Protein AF-A0A2A5F4K5-F1 (afdb_monomer)

Structure (mmCIF, N/CA/C/O backbone):
data_AF-A0A2A5F4K5-F1
#
_entry.id   AF-A0A2A5F4K5-F1
#
loop_
_atom_site.group_PDB
_atom_site.id
_atom_site.type_symbol
_atom_site.label_atom_id
_atom_site.label_alt_id
_atom_site.label_comp_id
_atom_site.label_asym_id
_atom_site.label_entity_id
_atom_site.label_seq_id
_atom_site.pdbx_PDB_ins_code
_atom_site.Cartn_x
_atom_site.Cartn_y
_atom_site.Cartn_z
_atom_site.occupancy
_atom_site.B_iso_or_equiv
_atom_site.auth_seq_id
_atom_site.auth_comp_id
_atom_site.auth_asym_id
_atom_site.auth_atom_id
_atom_site.pdbx_PDB_model_num
ATOM 1 N N . MET A 1 1 ? 16.901 10.762 -11.937 1.00 47.16 1 MET A N 1
ATOM 2 C CA . MET A 1 1 ? 15.639 10.526 -12.681 1.00 47.16 1 MET A CA 1
ATOM 3 C C . MET A 1 1 ? 15.009 11.885 -12.931 1.00 47.16 1 MET A C 1
ATOM 5 O O . MET A 1 1 ? 15.078 12.697 -12.026 1.00 47.16 1 MET A O 1
ATOM 9 N N . ASN A 1 2 ? 14.478 12.167 -14.127 1.00 45.25 2 ASN A N 1
ATOM 10 C CA . ASN A 1 2 ? 13.788 13.439 -14.384 1.00 45.25 2 ASN A CA 1
ATOM 11 C C . ASN A 1 2 ? 12.631 13.596 -13.388 1.00 45.25 2 ASN A C 1
ATOM 13 O O . ASN A 1 2 ? 11.698 12.793 -13.420 1.00 45.25 2 ASN A O 1
ATOM 17 N N . ASP A 1 3 ? 12.694 14.622 -12.538 1.00 53.59 3 ASP A N 1
ATOM 18 C CA . ASP A 1 3 ? 11.613 15.032 -11.639 1.00 53.59 3 ASP A CA 1
ATOM 19 C C . ASP A 1 3 ? 10.506 15.738 -12.431 1.00 53.59 3 ASP A C 1
ATOM 21 O O . ASP A 1 3 ? 10.177 16.905 -12.225 1.00 53.59 3 ASP A O 1
ATOM 25 N N . ALA A 1 4 ? 9.901 15.010 -13.374 1.00 59.44 4 ALA A N 1
ATOM 26 C CA . ALA A 1 4 ? 8.542 15.331 -13.765 1.00 59.44 4 ALA A CA 1
ATOM 27 C C . ALA A 1 4 ? 7.705 15.246 -12.485 1.00 59.44 4 ALA A C 1
ATOM 29 O O . ALA A 1 4 ? 7.727 14.224 -11.798 1.00 59.44 4 ALA A O 1
ATOM 30 N N . LYS A 1 5 ? 7.034 16.344 -12.131 1.00 71.56 5 LYS A N 1
ATOM 31 C CA . LYS A 1 5 ? 6.260 16.458 -10.894 1.00 71.56 5 LYS A CA 1
ATOM 32 C C . LYS A 1 5 ? 5.117 15.441 -10.959 1.00 71.56 5 LYS A C 1
ATOM 34 O O . LYS A 1 5 ? 4.099 15.702 -11.596 1.00 71.56 5 LYS A O 1
ATOM 39 N N . ILE A 1 6 ? 5.328 14.251 -10.394 1.00 80.94 6 ILE A N 1
ATOM 40 C CA . ILE A 1 6 ? 4.300 13.213 -10.302 1.00 80.94 6 ILE A CA 1
ATOM 41 C C . ILE A 1 6 ? 3.162 13.811 -9.479 1.00 80.94 6 ILE A C 1
ATOM 43 O O . ILE A 1 6 ? 3.393 14.356 -8.404 1.00 80.94 6 ILE A O 1
ATOM 47 N N . THR A 1 7 ? 1.950 13.764 -10.017 1.00 82.75 7 THR A N 1
ATOM 48 C CA . THR A 1 7 ? 0.760 14.341 -9.358 1.00 82.75 7 THR A CA 1
ATOM 49 C C . THR A 1 7 ? -0.252 13.289 -8.937 1.00 82.75 7 THR A C 1
ATOM 51 O O . THR A 1 7 ? -1.093 13.554 -8.086 1.00 82.75 7 THR A O 1
ATOM 54 N N . GLU A 1 8 ? -0.165 12.095 -9.516 1.00 88.06 8 GLU A N 1
ATOM 55 C CA . GLU A 1 8 ? -1.086 11.009 -9.225 1.00 88.06 8 GLU A CA 1
ATOM 56 C C . GLU A 1 8 ? -0.745 10.389 -7.847 1.00 88.06 8 GLU A C 1
ATOM 58 O O . GLU A 1 8 ? 0.410 9.999 -7.631 1.00 88.06 8 GLU A O 1
ATOM 63 N N . PRO A 1 9 ? -1.705 10.330 -6.898 1.00 88.94 9 PRO A N 1
ATOM 64 C CA . PRO A 1 9 ? -1.445 9.921 -5.515 1.00 88.94 9 PRO A CA 1
ATOM 65 C C . PRO A 1 9 ? -0.842 8.523 -5.358 1.00 88.94 9 PRO A C 1
ATOM 67 O O . PRO A 1 9 ? 0.060 8.336 -4.539 1.00 88.94 9 PRO A O 1
ATOM 70 N N . PHE A 1 10 ? -1.301 7.543 -6.140 1.00 91.75 10 PHE A N 1
ATOM 71 C CA . PHE A 1 10 ? -0.766 6.186 -6.066 1.00 91.75 10 PHE A CA 1
ATOM 72 C C . PHE A 1 10 ? 0.702 6.142 -6.506 1.00 91.75 10 PHE A C 1
ATOM 74 O O . PHE A 1 10 ? 1.535 5.544 -5.826 1.00 91.75 10 PHE A O 1
ATOM 81 N N . LEU A 1 11 ? 1.056 6.816 -7.603 1.00 92.38 11 LEU A N 1
ATOM 82 C CA . LEU A 1 11 ? 2.430 6.906 -8.095 1.00 92.38 11 LEU A CA 1
ATOM 83 C C . LEU A 1 11 ? 3.348 7.663 -7.126 1.00 92.38 11 LEU A C 1
ATOM 85 O O . LEU A 1 11 ? 4.523 7.310 -7.030 1.00 92.38 11 LEU A O 1
ATOM 89 N N . LEU A 1 12 ? 2.834 8.654 -6.390 1.00 89.88 12 LEU A N 1
ATOM 90 C CA . LEU A 1 12 ? 3.580 9.316 -5.314 1.00 89.88 12 LEU A CA 1
ATOM 91 C C . LEU A 1 12 ? 3.929 8.336 -4.187 1.00 89.88 12 LEU A C 1
ATOM 93 O O . LEU A 1 12 ? 5.108 8.194 -3.854 1.00 89.88 12 LEU A O 1
ATOM 97 N N . LYS A 1 13 ? 2.937 7.608 -3.649 1.00 90.88 13 LYS A N 1
ATOM 98 C CA . LYS A 1 13 ? 3.176 6.590 -2.607 1.00 90.88 13 LYS A CA 1
ATOM 99 C C . LYS A 1 13 ? 4.081 5.463 -3.112 1.00 90.88 13 LYS A C 1
ATOM 101 O O . LYS A 1 13 ? 4.979 5.021 -2.399 1.00 90.88 13 LYS A O 1
ATOM 106 N N . LEU A 1 14 ? 3.906 5.035 -4.364 1.00 93.00 14 LEU A N 1
ATOM 107 C CA . LEU A 1 14 ? 4.740 4.012 -4.994 1.00 93.00 14 LEU A CA 1
ATOM 108 C C . LEU A 1 14 ? 6.198 4.447 -5.129 1.00 93.00 14 LEU A C 1
ATOM 110 O O . LEU A 1 14 ? 7.087 3.657 -4.820 1.00 93.00 14 LEU A O 1
ATOM 114 N N . LYS A 1 15 ? 6.456 5.688 -5.561 1.00 91.50 15 LYS A N 1
ATOM 115 C CA . LYS A 1 15 ? 7.819 6.227 -5.636 1.00 91.50 15 LYS A CA 1
ATOM 116 C C . LYS A 1 15 ? 8.471 6.219 -4.252 1.00 91.50 15 LYS A C 1
ATOM 118 O O . LYS A 1 15 ? 9.552 5.659 -4.116 1.00 91.50 15 LYS A O 1
ATOM 123 N N . ALA A 1 16 ? 7.774 6.719 -3.230 1.00 90.06 16 ALA A N 1
ATOM 124 C CA . ALA A 1 16 ? 8.279 6.724 -1.858 1.00 90.06 16 ALA A CA 1
ATOM 125 C C . ALA A 1 16 ? 8.583 5.308 -1.330 1.00 90.06 16 ALA A C 1
ATOM 127 O O . ALA A 1 16 ? 9.638 5.091 -0.742 1.00 90.06 16 ALA A O 1
ATOM 128 N N . ARG A 1 17 ? 7.707 4.323 -1.587 1.00 91.25 17 ARG A N 1
ATOM 129 C CA . ARG A 1 17 ? 7.909 2.928 -1.151 1.00 91.25 17 ARG A CA 1
ATOM 130 C C . ARG A 1 17 ? 9.119 2.259 -1.807 1.00 91.25 17 ARG A C 1
ATOM 132 O O . ARG A 1 17 ? 9.769 1.441 -1.162 1.00 91.25 17 ARG A O 1
ATOM 139 N N . ILE A 1 18 ? 9.377 2.565 -3.080 1.00 91.69 18 ILE A N 1
ATOM 140 C CA . ILE A 1 18 ? 10.546 2.069 -3.821 1.00 91.69 18 ILE A CA 1
ATOM 141 C C . ILE A 1 18 ? 11.820 2.755 -3.315 1.00 91.69 18 ILE A C 1
ATOM 143 O O . ILE A 1 18 ? 12.845 2.108 -3.154 1.00 91.69 18 ILE A O 1
ATOM 147 N N . GLU A 1 19 ? 11.766 4.060 -3.045 1.00 89.44 19 GLU A N 1
ATOM 148 C CA . GLU A 1 19 ? 12.913 4.814 -2.525 1.00 89.44 19 GLU A CA 1
ATOM 149 C C . GLU A 1 19 ? 13.274 4.424 -1.084 1.00 89.44 19 GLU A C 1
ATOM 151 O O . GLU A 1 19 ? 14.445 4.477 -0.715 1.00 89.44 19 GLU A O 1
ATOM 156 N N . SER A 1 20 ? 12.296 4.001 -0.277 1.00 87.56 20 SER A N 1
ATOM 157 C CA . SER A 1 20 ? 12.519 3.587 1.112 1.00 87.56 20 SER A CA 1
ATOM 158 C C . SER A 1 20 ? 13.119 2.184 1.261 1.00 87.56 20 SER A C 1
ATOM 160 O O . SER A 1 20 ? 13.482 1.807 2.372 1.00 87.56 20 SER A O 1
ATOM 162 N N . ASP A 1 21 ? 13.154 1.379 0.196 1.00 88.69 21 ASP A N 1
ATOM 163 C CA . ASP A 1 21 ? 13.475 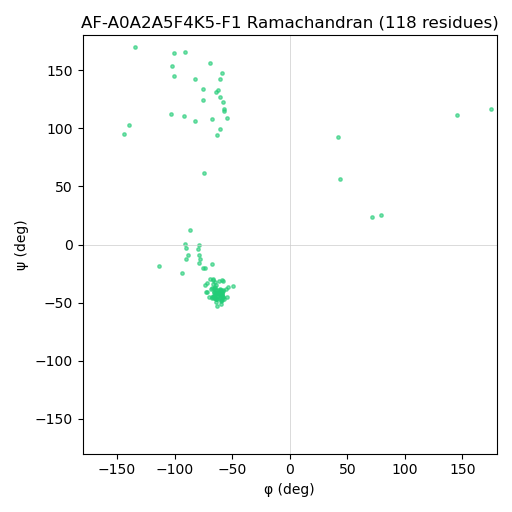-0.049 0.261 1.00 88.69 21 ASP A CA 1
ATOM 164 C C . ASP A 1 21 ? 14.365 -0.474 -0.915 1.00 88.69 21 ASP A C 1
ATOM 166 O O . ASP A 1 21 ? 13.879 -0.626 -2.041 1.00 88.69 21 ASP A O 1
ATOM 170 N N . PRO A 1 22 ? 15.675 -0.657 -0.670 1.00 88.31 22 PRO A N 1
ATOM 171 C CA . PRO A 1 22 ? 16.661 -0.874 -1.724 1.00 88.31 22 PRO A CA 1
ATOM 172 C C . PRO A 1 22 ? 16.495 -2.212 -2.456 1.00 88.31 22 PRO A C 1
ATOM 174 O O . PRO A 1 22 ? 17.027 -2.360 -3.558 1.00 88.31 22 PRO A O 1
ATOM 177 N N . ASP A 1 23 ? 15.745 -3.165 -1.895 1.00 91.19 23 ASP A N 1
ATOM 178 C CA . ASP A 1 23 ? 15.483 -4.456 -2.537 1.00 91.19 23 ASP A CA 1
ATOM 179 C C . ASP A 1 23 ? 14.395 -4.354 -3.620 1.00 91.19 23 ASP A C 1
ATOM 181 O O . ASP A 1 23 ? 14.261 -5.228 -4.486 1.00 91.19 23 ASP A O 1
ATOM 185 N N . ILE A 1 24 ? 13.621 -3.264 -3.626 1.00 92.19 24 ILE A N 1
ATOM 186 C CA . ILE A 1 24 ? 12.575 -3.034 -4.616 1.00 92.19 24 ILE A CA 1
ATOM 187 C C . ILE A 1 24 ? 13.151 -2.246 -5.790 1.00 92.19 24 ILE A C 1
ATOM 189 O O . ILE A 1 24 ? 13.402 -1.047 -5.725 1.00 92.19 24 ILE A O 1
ATOM 193 N N . THR A 1 25 ? 13.267 -2.904 -6.942 1.00 94.69 25 THR A N 1
ATOM 194 C CA . THR A 1 25 ? 13.609 -2.225 -8.199 1.00 94.69 25 THR A CA 1
ATOM 195 C C . THR A 1 25 ? 12.368 -1.992 -9.052 1.00 94.69 25 THR A C 1
ATOM 197 O O . THR A 1 25 ? 11.475 -2.835 -9.126 1.00 94.69 25 THR A O 1
ATOM 200 N N . VAL A 1 26 ? 12.330 -0.872 -9.780 1.00 94.00 26 VAL A N 1
ATOM 201 C CA . VAL A 1 26 ? 11.229 -0.531 -10.703 1.00 94.00 26 VAL A CA 1
ATOM 202 C C . VAL A 1 26 ? 10.976 -1.649 -11.724 1.00 94.00 26 VAL A C 1
ATOM 204 O O . VAL A 1 26 ? 9.832 -2.026 -11.972 1.00 94.00 26 VAL A O 1
ATOM 207 N N . SER A 1 27 ? 12.048 -2.190 -12.306 1.00 93.94 27 SER A N 1
ATOM 208 C CA . SER A 1 27 ? 11.973 -3.272 -13.290 1.00 93.94 27 SER A CA 1
ATOM 209 C C . SER A 1 27 ? 11.537 -4.597 -12.672 1.00 93.94 27 SER A C 1
ATOM 211 O O . SER A 1 27 ? 10.671 -5.270 -13.230 1.00 93.94 27 SER A O 1
ATOM 213 N N . GLY A 1 28 ? 12.105 -4.966 -11.519 1.00 95.12 28 GLY A N 1
ATOM 214 C CA . GLY A 1 28 ? 11.756 -6.206 -10.827 1.00 95.12 28 GLY A CA 1
ATOM 215 C C . GLY A 1 28 ? 10.306 -6.206 -10.353 1.00 95.12 28 GLY A C 1
ATOM 216 O O . GLY A 1 28 ? 9.586 -7.181 -10.564 1.00 95.12 28 GLY A O 1
ATOM 217 N N . LEU A 1 29 ? 9.841 -5.078 -9.811 1.00 95.81 29 LEU A N 1
ATOM 218 C CA . LEU A 1 29 ? 8.456 -4.909 -9.388 1.00 95.81 29 LEU A CA 1
ATOM 219 C C . LEU A 1 29 ? 7.482 -4.999 -10.568 1.00 95.81 29 LEU A C 1
ATOM 221 O O . LEU A 1 29 ? 6.458 -5.670 -10.463 1.00 95.81 29 LEU A O 1
ATOM 225 N N . ALA A 1 30 ? 7.810 -4.381 -11.708 1.00 96.06 30 ALA A N 1
ATOM 226 C CA . ALA A 1 30 ? 6.975 -4.461 -12.904 1.00 96.06 30 ALA A CA 1
ATOM 227 C C . ALA A 1 30 ? 6.816 -5.910 -13.390 1.00 96.06 30 ALA A C 1
ATOM 229 O O . ALA A 1 30 ? 5.699 -6.340 -13.666 1.00 96.06 30 ALA A O 1
ATOM 230 N N . ILE A 1 31 ? 7.913 -6.675 -13.430 1.00 96.56 31 ILE A N 1
ATOM 231 C CA . ILE A 1 31 ? 7.889 -8.094 -13.815 1.00 96.56 31 ILE A CA 1
ATOM 232 C C . ILE A 1 31 ? 7.050 -8.907 -12.824 1.00 96.56 31 ILE A C 1
ATOM 234 O O . ILE A 1 31 ? 6.180 -9.668 -13.245 1.00 96.56 31 ILE A O 1
ATOM 238 N N . LYS A 1 32 ? 7.258 -8.717 -11.515 1.00 95.31 32 LYS A N 1
ATOM 239 C CA . LYS A 1 32 ? 6.504 -9.422 -10.467 1.00 95.31 32 LYS A CA 1
ATOM 2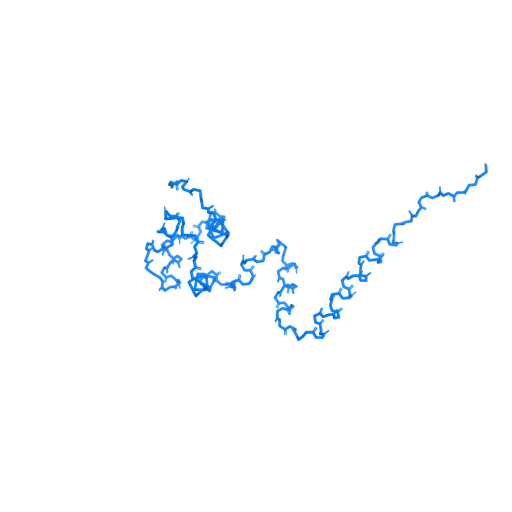40 C C . LYS A 1 32 ? 5.001 -9.116 -10.524 1.00 95.31 32 LYS A C 1
ATOM 242 O O . LYS A 1 32 ? 4.191 -9.988 -10.232 1.00 95.31 32 LYS A O 1
ATOM 247 N N . ALA A 1 33 ? 4.629 -7.911 -10.953 1.00 95.19 33 ALA A N 1
ATOM 248 C CA . ALA A 1 33 ? 3.245 -7.494 -11.175 1.00 95.19 33 ALA A CA 1
ATOM 249 C C . ALA A 1 33 ? 2.637 -7.998 -12.503 1.00 95.19 33 ALA A C 1
ATOM 251 O O . ALA A 1 33 ? 1.485 -7.685 -12.804 1.00 95.19 33 ALA A O 1
ATOM 252 N N . GLY A 1 34 ? 3.388 -8.743 -13.324 1.00 94.25 34 GLY A N 1
ATOM 253 C CA . GLY A 1 34 ? 2.933 -9.199 -14.642 1.00 94.25 34 GLY A CA 1
ATOM 254 C C . GLY A 1 34 ? 2.837 -8.075 -15.681 1.00 94.25 34 GLY A C 1
ATOM 255 O O . GLY A 1 34 ? 2.074 -8.175 -16.641 1.00 94.25 34 GLY A O 1
ATOM 256 N N . LEU A 1 35 ? 3.583 -6.987 -15.486 1.00 94.12 35 LEU A N 1
ATOM 257 C CA . LEU A 1 35 ? 3.656 -5.845 -16.392 1.00 94.12 35 LEU A CA 1
ATOM 258 C C . LEU A 1 35 ? 4.931 -5.914 -17.246 1.00 94.12 35 LEU A C 1
ATOM 260 O O . LEU A 1 35 ? 5.889 -6.623 -16.938 1.00 94.12 35 LEU A O 1
ATOM 264 N N . GLY A 1 36 ? 4.982 -5.120 -18.318 1.00 93.44 36 GLY A N 1
ATOM 265 C CA . GLY A 1 36 ? 6.223 -4.945 -19.077 1.00 93.44 36 GLY A CA 1
ATOM 266 C C . GLY A 1 36 ? 7.332 -4.344 -18.202 1.00 93.44 36 GLY A C 1
ATOM 267 O O . GLY A 1 36 ? 7.069 -3.440 -17.415 1.00 93.44 36 GLY A O 1
ATOM 268 N N . ASN A 1 37 ? 8.582 -4.787 -18.374 1.00 93.62 37 ASN A N 1
ATOM 269 C CA . ASN A 1 37 ? 9.743 -4.393 -17.551 1.00 93.62 37 ASN A CA 1
ATOM 270 C C . ASN A 1 37 ? 9.891 -2.861 -17.375 1.00 93.62 37 ASN A C 1
ATOM 272 O O . ASN A 1 37 ? 10.237 -2.369 -16.306 1.00 93.62 37 ASN A O 1
ATOM 276 N N . SER A 1 38 ? 9.565 -2.076 -18.406 1.00 92.62 38 SER A N 1
ATOM 277 C CA . SER A 1 38 ? 9.631 -0.611 -18.357 1.00 92.62 38 SER A CA 1
ATOM 278 C C . SER A 1 38 ? 8.338 0.082 -17.917 1.00 92.62 38 SER A C 1
ATOM 280 O O . SER A 1 38 ? 8.308 1.310 -17.905 1.00 92.62 38 SER A O 1
ATOM 282 N N . ALA A 1 39 ? 7.263 -0.647 -17.609 1.00 93.62 39 ALA A N 1
ATOM 283 C CA . ALA A 1 39 ? 5.928 -0.083 -17.409 1.00 93.62 39 ALA A CA 1
ATOM 284 C C . ALA A 1 39 ? 5.898 0.943 -16.271 1.00 93.62 39 ALA A C 1
ATOM 286 O O . ALA A 1 39 ? 5.485 2.078 -16.493 1.00 93.62 39 ALA A O 1
ATOM 287 N N . ILE A 1 40 ? 6.415 0.589 -15.091 1.00 93.00 40 ILE A N 1
ATOM 288 C CA . ILE A 1 40 ? 6.430 1.489 -13.926 1.00 93.00 40 ILE A CA 1
ATOM 289 C C . ILE A 1 40 ? 7.331 2.709 -14.192 1.00 93.00 40 ILE A C 1
ATOM 291 O O . ILE A 1 40 ? 6.942 3.845 -13.928 1.00 93.00 40 ILE A O 1
ATOM 295 N N . ARG A 1 41 ? 8.493 2.512 -14.834 1.00 92.38 41 ARG A N 1
ATOM 296 C CA . ARG A 1 41 ? 9.369 3.623 -15.255 1.00 92.38 41 ARG A CA 1
ATOM 297 C C . ARG A 1 41 ? 8.641 4.589 -16.194 1.00 92.38 41 ARG A C 1
ATOM 299 O O . ARG A 1 41 ? 8.769 5.804 -16.054 1.00 92.38 41 ARG A O 1
ATOM 306 N N . LEU A 1 42 ? 7.877 4.051 -17.147 1.00 90.94 42 LEU A N 1
ATOM 307 C CA . LEU A 1 42 ? 7.081 4.843 -18.078 1.00 90.94 42 LEU A CA 1
ATOM 308 C C . LEU A 1 42 ? 5.965 5.603 -17.357 1.00 90.94 42 LEU A C 1
ATOM 310 O O . LEU A 1 42 ? 5.774 6.775 -17.669 1.00 90.94 42 LEU A O 1
ATOM 314 N N . MET A 1 43 ? 5.292 4.986 -16.381 1.00 91.25 43 MET A N 1
ATOM 315 C CA . MET A 1 43 ? 4.259 5.641 -15.566 1.00 91.25 43 MET A CA 1
ATOM 316 C C . MET A 1 43 ? 4.802 6.883 -14.853 1.00 91.25 43 MET A C 1
ATOM 318 O O . MET A 1 43 ? 4.195 7.948 -14.959 1.00 91.25 43 MET A O 1
ATOM 322 N N . PHE A 1 44 ? 5.979 6.778 -14.225 1.00 91.00 44 PHE A N 1
ATOM 323 C CA . PHE A 1 44 ? 6.646 7.925 -13.602 1.00 91.00 44 PHE A CA 1
ATOM 324 C C . PHE A 1 44 ? 7.046 8.989 -14.628 1.00 91.00 44 PHE A C 1
ATOM 326 O O . PHE A 1 44 ? 6.711 10.158 -14.470 1.00 91.00 44 PHE A O 1
ATOM 333 N N . SER A 1 45 ? 7.713 8.590 -15.717 1.00 87.25 45 SER A N 1
ATOM 334 C CA . SER A 1 45 ? 8.220 9.545 -16.717 1.00 87.25 45 SER A CA 1
ATOM 335 C C . SER A 1 45 ? 7.124 10.289 -17.486 1.00 87.25 45 SER A C 1
ATOM 337 O O . SER A 1 45 ? 7.334 11.425 -17.901 1.00 87.25 45 SER A O 1
ATOM 339 N N . ARG A 1 46 ? 5.959 9.659 -17.689 1.00 86.56 46 ARG A N 1
ATOM 340 C CA . ARG A 1 46 ? 4.826 10.239 -18.424 1.00 86.56 46 ARG A CA 1
ATOM 341 C C . ARG A 1 46 ? 3.862 11.003 -17.522 1.00 86.56 46 ARG A C 1
ATOM 343 O O . ARG A 1 46 ? 2.901 11.550 -18.051 1.00 86.56 46 ARG A O 1
ATOM 350 N N . ASN A 1 47 ? 4.095 11.014 -16.204 1.00 79.75 47 ASN A N 1
ATOM 351 C CA . ASN A 1 47 ? 3.180 11.571 -15.207 1.00 79.75 47 ASN A CA 1
ATOM 352 C C . ASN A 1 47 ? 1.729 11.154 -15.497 1.00 79.75 47 ASN A C 1
ATOM 354 O O . ASN A 1 47 ? 0.861 11.990 -15.751 1.00 79.75 47 ASN A O 1
ATOM 358 N N . VAL A 1 48 ? 1.501 9.838 -15.576 1.00 80.62 48 VAL A N 1
ATOM 359 C CA . VAL A 1 48 ? 0.180 9.296 -15.911 1.00 80.62 48 VAL A CA 1
ATOM 360 C C . VAL A 1 48 ? -0.836 9.830 -14.905 1.00 80.62 48 VAL A C 1
ATOM 362 O O . VAL A 1 48 ? -0.763 9.508 -13.727 1.00 80.62 48 VAL A O 1
ATOM 365 N N . GLN A 1 49 ? -1.783 10.638 -15.383 1.00 73.8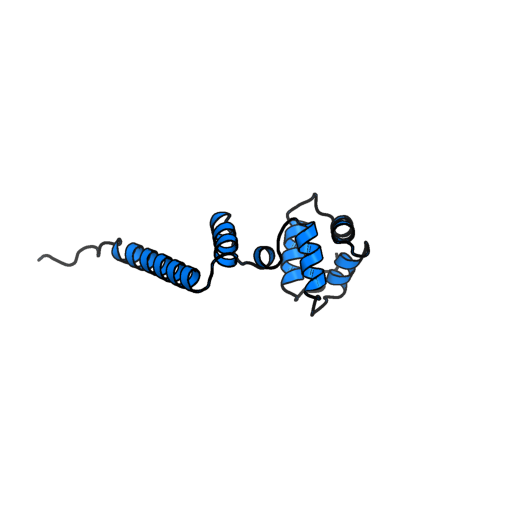8 49 GLN A N 1
ATOM 366 C CA . GLN A 1 49 ? -2.762 11.316 -14.527 1.00 73.88 49 GLN A CA 1
ATOM 367 C C . GLN A 1 49 ? -3.860 10.381 -14.007 1.00 73.88 49 GLN A C 1
ATOM 369 O O . GLN A 1 49 ? -4.533 10.699 -13.034 1.00 73.88 49 GLN A O 1
ATOM 374 N N . SER A 1 50 ? -4.068 9.237 -14.665 1.00 74.81 50 SER A N 1
ATOM 375 C CA . SER A 1 50 ? -5.082 8.259 -14.276 1.00 74.81 50 SER A CA 1
ATOM 376 C C . SER A 1 50 ? -4.570 6.846 -14.530 1.00 74.81 50 SER A C 1
ATOM 378 O O . SER A 1 50 ? -4.623 6.322 -15.648 1.00 74.81 50 SER A O 1
ATOM 380 N N . LEU A 1 51 ? -4.005 6.241 -13.485 1.00 86.88 51 LEU A N 1
ATOM 381 C CA . LEU A 1 51 ? -3.597 4.845 -13.513 1.00 86.88 51 LEU A CA 1
ATOM 382 C C . LEU A 1 51 ? -4.839 3.955 -13.401 1.00 86.88 51 LEU A C 1
ATOM 384 O O . LEU A 1 51 ? -5.706 4.168 -12.555 1.00 86.88 51 LEU A O 1
ATOM 388 N N . ARG A 1 52 ? -4.932 2.921 -14.243 1.00 91.31 52 ARG A N 1
ATOM 389 C CA . ARG A 1 52 ? -6.031 1.955 -14.137 1.00 91.31 52 ARG A CA 1
ATOM 390 C C . ARG A 1 52 ? -5.967 1.248 -12.784 1.00 91.31 52 ARG A C 1
ATOM 392 O O . ARG A 1 52 ? -4.923 0.706 -12.424 1.00 91.31 52 ARG A O 1
ATOM 399 N N . ILE A 1 53 ? -7.108 1.156 -12.101 1.00 89.94 53 ILE A N 1
ATOM 400 C CA . ILE A 1 53 ? -7.232 0.479 -10.798 1.00 89.94 53 ILE A CA 1
ATOM 401 C C . ILE A 1 53 ? -6.728 -0.970 -10.871 1.00 89.94 53 ILE A C 1
ATOM 403 O O . ILE A 1 53 ? -6.064 -1.444 -9.954 1.00 89.94 53 ILE A O 1
ATOM 407 N N . SER A 1 54 ? -6.984 -1.673 -11.980 1.00 92.88 54 SER A N 1
ATOM 408 C CA . SER A 1 54 ? -6.483 -3.036 -12.196 1.00 92.88 54 SER A CA 1
ATOM 409 C C . SER A 1 54 ? -4.955 -3.111 -12.139 1.00 92.88 54 SER A C 1
ATOM 411 O O . SER A 1 54 ? -4.406 -4.024 -11.536 1.00 92.88 54 SER A O 1
ATOM 413 N N . THR A 1 55 ? -4.272 -2.128 -12.726 1.00 93.62 55 THR A N 1
ATOM 414 C CA . THR A 1 55 ? -2.810 -2.047 -12.740 1.00 93.62 55 THR A CA 1
ATOM 415 C C . THR A 1 55 ? -2.263 -1.672 -11.368 1.00 93.62 55 THR A C 1
ATOM 417 O O . THR A 1 55 ? -1.290 -2.274 -10.924 1.00 93.62 55 THR A O 1
ATOM 420 N N . ALA A 1 56 ? -2.914 -0.744 -10.663 1.00 93.25 56 ALA A N 1
ATOM 421 C CA . ALA A 1 56 ? -2.560 -0.409 -9.286 1.00 93.25 56 ALA A CA 1
ATOM 422 C C . ALA A 1 56 ? -2.643 -1.648 -8.371 1.00 93.25 56 ALA A C 1
ATOM 424 O O . ALA A 1 56 ? -1.692 -1.959 -7.659 1.00 93.25 56 ALA A O 1
ATOM 425 N N . ARG A 1 57 ? -3.722 -2.437 -8.483 1.00 94.25 57 ARG A N 1
ATOM 426 C CA . ARG A 1 57 ? -3.888 -3.702 -7.744 1.00 94.25 57 ARG A CA 1
ATOM 427 C C . ARG A 1 57 ? -2.818 -4.740 -8.073 1.00 94.25 57 ARG A C 1
ATOM 429 O O . ARG A 1 57 ? -2.327 -5.395 -7.162 1.00 94.25 57 ARG A O 1
ATOM 436 N N . GLN A 1 58 ? -2.438 -4.885 -9.344 1.00 96.44 58 GLN A N 1
ATOM 437 C CA . GLN A 1 58 ? -1.353 -5.790 -9.747 1.00 96.44 58 GLN A CA 1
ATOM 438 C C . GLN A 1 58 ? -0.022 -5.413 -9.083 1.00 96.44 58 GLN A C 1
ATOM 440 O O . GLN A 1 58 ? 0.703 -6.285 -8.608 1.00 96.44 58 GLN A O 1
ATOM 445 N N . ILE A 1 59 ? 0.278 -4.114 -9.013 1.00 95.69 59 ILE A N 1
ATOM 446 C CA . ILE A 1 59 ? 1.487 -3.604 -8.360 1.00 95.69 59 ILE A CA 1
ATOM 447 C C . ILE A 1 59 ? 1.428 -3.844 -6.844 1.00 95.69 59 ILE A C 1
ATOM 449 O O . ILE A 1 59 ? 2.391 -4.364 -6.285 1.00 95.69 59 ILE A O 1
ATOM 453 N N . CYS A 1 60 ? 0.306 -3.544 -6.180 1.00 94.44 60 CYS A N 1
ATOM 454 C CA . CYS A 1 60 ? 0.125 -3.821 -4.749 1.00 94.44 60 CYS A CA 1
ATOM 455 C C . CYS A 1 60 ? 0.280 -5.311 -4.422 1.00 94.44 60 CYS A C 1
ATOM 457 O O . CYS A 1 60 ? 1.016 -5.665 -3.504 1.00 94.44 60 CYS A O 1
ATOM 459 N N . ALA A 1 61 ? -0.323 -6.194 -5.223 1.00 94.31 61 ALA A N 1
ATOM 460 C CA . ALA A 1 61 ? -0.194 -7.636 -5.037 1.00 94.31 61 ALA A CA 1
ATOM 461 C C . ALA A 1 61 ? 1.270 -8.098 -5.151 1.00 94.31 61 ALA A C 1
ATOM 463 O O . ALA A 1 61 ? 1.727 -8.923 -4.362 1.00 94.31 61 ALA A O 1
ATOM 464 N N . ALA A 1 62 ? 2.043 -7.521 -6.078 1.00 95.31 62 ALA A N 1
ATOM 465 C CA . ALA A 1 62 ? 3.476 -7.788 -6.190 1.00 95.31 62 ALA A CA 1
ATOM 466 C C . ALA A 1 62 ? 4.282 -7.278 -4.979 1.00 95.31 62 ALA A C 1
ATOM 468 O O . ALA A 1 62 ? 5.298 -7.881 -4.623 1.00 95.31 62 ALA A O 1
ATOM 469 N N . LEU A 1 63 ? 3.822 -6.213 -4.322 1.00 92.69 63 LEU A N 1
ATOM 470 C CA . LEU A 1 63 ? 4.367 -5.712 -3.056 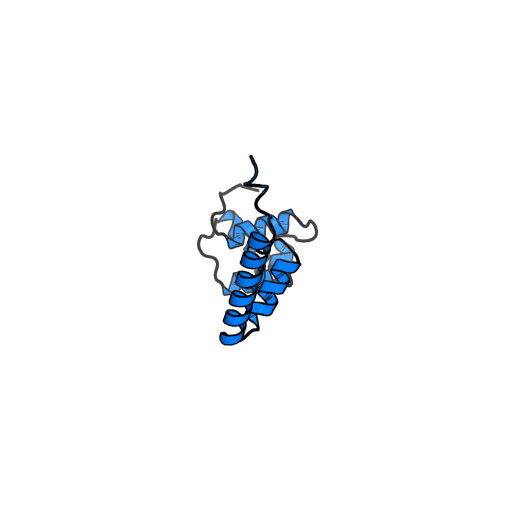1.00 92.69 63 LEU A CA 1
ATOM 471 C C . LEU A 1 63 ? 3.905 -6.522 -1.832 1.00 92.69 63 LEU A C 1
ATOM 473 O O . LEU A 1 63 ? 4.448 -6.326 -0.750 1.00 92.69 63 LEU A O 1
ATOM 477 N N . GLY A 1 64 ? 2.950 -7.443 -1.993 1.00 91.06 64 GLY A N 1
ATOM 478 C CA . GLY A 1 64 ? 2.392 -8.234 -0.894 1.00 91.06 64 GLY A CA 1
ATOM 479 C C . GLY A 1 64 ? 1.350 -7.487 -0.056 1.00 91.06 64 GLY A C 1
ATOM 480 O O . GLY A 1 64 ? 1.173 -7.816 1.110 1.00 91.06 64 GLY A O 1
ATOM 481 N N . THR A 1 65 ? 0.673 -6.489 -0.630 1.00 90.62 65 THR A N 1
ATOM 482 C CA . THR A 1 65 ? -0.371 -5.689 0.034 1.00 90.62 65 THR A CA 1
ATOM 483 C C . THR A 1 65 ? -1.598 -5.524 -0.868 1.00 90.62 65 THR A C 1
ATOM 485 O O . THR A 1 65 ? -1.572 -5.867 -2.054 1.00 90.62 65 THR A O 1
ATOM 488 N N . THR A 1 66 ? -2.693 -5.004 -0.323 1.00 91.06 66 THR A N 1
ATOM 489 C CA . THR A 1 66 ? -3.883 -4.604 -1.086 1.00 91.06 66 THR A CA 1
ATOM 490 C C . THR A 1 66 ? -3.813 -3.136 -1.515 1.00 91.06 66 THR A C 1
ATOM 492 O O . THR A 1 66 ? -2.981 -2.368 -1.035 1.00 91.06 66 THR A O 1
ATOM 495 N N . LEU A 1 67 ? -4.675 -2.721 -2.451 1.00 88.69 67 LEU A N 1
ATOM 496 C CA . LEU A 1 67 ? -4.724 -1.315 -2.869 1.00 88.69 67 LEU A CA 1
ATOM 497 C C . LEU A 1 67 ? -5.238 -0.426 -1.731 1.00 88.69 67 LEU A C 1
ATOM 499 O O . LEU A 1 67 ? -4.768 0.690 -1.551 1.00 88.69 67 LEU A O 1
ATOM 503 N N . GLU A 1 68 ? -6.199 -0.938 -0.975 1.00 87.62 68 GLU A N 1
ATOM 504 C CA . GLU A 1 68 ? -6.852 -0.279 0.144 1.00 87.62 68 GLU A CA 1
ATOM 505 C C . GLU A 1 68 ? -5.858 -0.013 1.282 1.00 87.62 68 GLU A C 1
ATOM 507 O O . GLU A 1 68 ? -5.776 1.112 1.770 1.00 87.62 68 GLU A O 1
ATOM 512 N N . GLU A 1 69 ? -5.046 -1.008 1.649 1.00 83.50 69 GLU A N 1
ATOM 513 C CA . GLU A 1 69 ? -3.965 -0.845 2.631 1.00 83.50 69 GLU A CA 1
ATOM 514 C C . GLU A 1 69 ? -2.877 0.099 2.117 1.00 83.50 69 GLU A C 1
ATOM 516 O O . GLU A 1 69 ? -2.456 1.002 2.834 1.00 83.50 69 GLU A O 1
ATOM 521 N N . PHE A 1 70 ? -2.457 -0.063 0.859 1.00 88.19 70 PHE A N 1
ATOM 522 C CA . PHE A 1 70 ? -1.395 0.752 0.274 1.00 88.19 70 PHE A CA 1
ATOM 523 C C . PHE A 1 70 ? -1.768 2.237 0.166 1.00 88.19 70 PHE A C 1
ATOM 525 O O . PHE A 1 70 ? -0.918 3.115 0.317 1.00 88.19 70 PHE A O 1
ATOM 532 N N . MET A 1 71 ? -3.043 2.526 -0.099 1.00 88.00 71 MET A N 1
ATOM 533 C CA . MET A 1 71 ? -3.563 3.890 -0.190 1.00 88.00 71 MET A CA 1
ATOM 534 C C . MET A 1 71 ? -4.035 4.451 1.150 1.00 88.00 71 MET A C 1
ATOM 536 O O . MET A 1 71 ? -4.302 5.648 1.224 1.00 88.00 71 MET A O 1
ATOM 540 N N . SER A 1 72 ? -4.106 3.632 2.200 1.00 80.25 72 SER A N 1
ATOM 541 C CA . SER A 1 72 ? -4.453 4.089 3.542 1.00 80.25 72 SER A CA 1
ATOM 542 C C . SER A 1 72 ? -3.463 5.153 4.039 1.00 80.25 72 SER A C 1
ATOM 544 O O . SER A 1 72 ? -2.276 5.131 3.703 1.00 80.25 72 SER A O 1
ATOM 546 N N . GLU A 1 73 ? -3.948 6.094 4.848 1.00 68.81 73 GLU A N 1
ATOM 547 C CA . GLU A 1 73 ? -3.114 7.019 5.637 1.00 68.81 73 GLU A CA 1
ATOM 548 C C . GLU A 1 73 ? -2.728 6.407 6.998 1.00 68.81 73 GLU A C 1
ATOM 550 O O . GLU A 1 73 ? -2.251 7.102 7.884 1.00 68.81 73 GLU A O 1
ATOM 555 N N . ALA A 1 74 ? -2.944 5.100 7.183 1.00 61.41 74 ALA A N 1
ATOM 556 C CA . ALA A 1 74 ? -2.503 4.370 8.364 1.00 61.41 74 ALA A CA 1
ATOM 557 C C . ALA A 1 74 ? -0.968 4.283 8.402 1.00 61.41 74 ALA A C 1
ATOM 559 O O . ALA A 1 74 ? -0.345 3.557 7.618 1.00 61.41 74 ALA A O 1
ATOM 560 N N . HIS A 1 75 ? -0.361 5.028 9.318 1.00 64.25 75 HIS A N 1
ATOM 561 C CA . HIS A 1 75 ? 1.084 5.141 9.477 1.00 64.25 75 HIS A CA 1
ATOM 562 C C . HIS A 1 75 ? 1.639 4.146 10.499 1.00 64.25 75 HIS A C 1
ATOM 564 O O . HIS A 1 75 ? 2.813 3.785 10.406 1.00 64.25 75 HIS A O 1
ATOM 570 N N . THR A 1 76 ? 0.820 3.684 11.448 1.00 74.94 76 THR A N 1
ATOM 571 C CA . THR A 1 76 ? 1.244 2.711 12.467 1.00 74.94 76 THR A CA 1
ATOM 572 C C . THR A 1 76 ? 0.756 1.289 12.159 1.00 74.94 76 THR A C 1
ATOM 574 O O . THR A 1 76 ? -0.274 1.120 11.498 1.00 74.94 76 THR A O 1
ATOM 577 N N . PRO A 1 77 ? 1.458 0.242 12.641 1.00 73.38 77 PRO A N 1
ATOM 578 C CA . PRO A 1 77 ? 0.982 -1.140 12.541 1.00 73.38 77 PRO A CA 1
ATOM 579 C C . PRO A 1 77 ? -0.432 -1.322 13.109 1.00 73.38 77 PRO A C 1
ATOM 581 O O . PRO A 1 77 ? -1.237 -2.068 12.555 1.00 73.38 77 PRO A O 1
ATOM 584 N N . GLU A 1 78 ? -0.757 -0.603 14.185 1.00 78.38 78 GLU A N 1
ATOM 585 C CA . GLU A 1 78 ? -2.074 -0.623 14.814 1.00 78.38 78 GLU A CA 1
ATOM 586 C C . GLU A 1 78 ? -3.145 -0.017 13.898 1.00 78.38 78 GLU A C 1
ATOM 588 O O . GLU A 1 78 ? -4.212 -0.604 13.730 1.00 78.38 78 GLU A O 1
ATOM 593 N N . GLU A 1 79 ? -2.866 1.121 13.259 1.00 78.06 79 GLU A N 1
ATOM 594 C CA . GLU A 1 79 ? -3.788 1.746 12.304 1.00 78.06 79 GLU A CA 1
ATOM 595 C C . GLU A 1 79 ? -4.009 0.858 11.071 1.00 78.06 79 GLU A C 1
ATOM 597 O O . GLU A 1 79 ? -5.137 0.736 10.585 1.00 78.06 79 GLU A O 1
ATOM 602 N N . GLN A 1 80 ? -2.953 0.199 10.585 1.00 74.81 80 GLN A N 1
ATOM 603 C CA . GLN A 1 80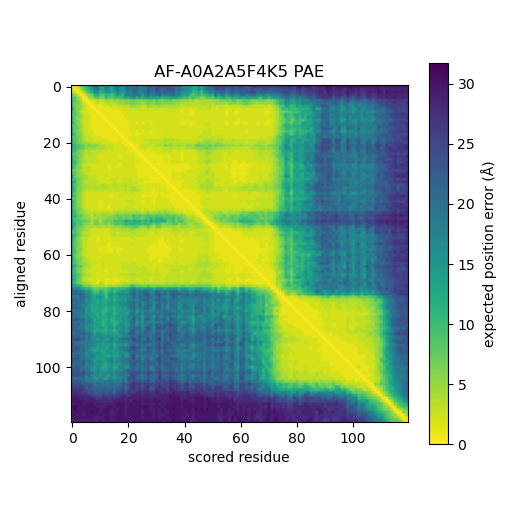 ? -3.031 -0.714 9.442 1.00 74.81 80 GLN A CA 1
ATOM 604 C C . GLN A 1 80 ? -3.904 -1.930 9.763 1.00 74.81 80 GLN A C 1
ATOM 606 O O . GLN A 1 80 ? -4.800 -2.270 8.984 1.00 74.81 80 GLN A O 1
ATOM 611 N N . GLU A 1 81 ? -3.706 -2.544 10.931 1.00 81.94 81 GLU A N 1
ATOM 612 C CA . GLU A 1 81 ? -4.509 -3.688 11.358 1.00 81.94 81 GLU A CA 1
ATOM 613 C C . GLU A 1 81 ? -5.973 -3.295 11.601 1.00 81.94 81 GLU A C 1
ATOM 615 O O . GLU A 1 81 ? -6.879 -4.032 11.207 1.00 81.94 81 GLU A O 1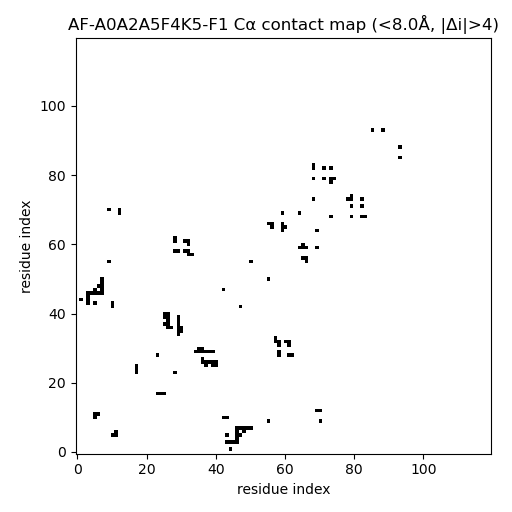
ATOM 620 N N . ILE A 1 82 ? -6.241 -2.106 12.155 1.00 85.38 82 ILE A N 1
ATOM 621 C CA . ILE A 1 82 ? -7.611 -1.591 12.309 1.00 85.38 82 ILE A CA 1
ATOM 622 C C . ILE A 1 82 ? -8.302 -1.473 10.945 1.00 85.38 82 ILE A C 1
ATOM 624 O O . ILE A 1 82 ? -9.429 -1.947 10.793 1.00 85.38 82 ILE A O 1
ATOM 628 N N . VAL A 1 83 ? -7.644 -0.891 9.936 1.00 83.19 83 VAL A N 1
ATOM 629 C CA . VAL A 1 83 ? -8.205 -0.774 8.578 1.00 83.19 83 VAL A CA 1
ATOM 630 C C . VAL A 1 83 ? -8.484 -2.155 7.979 1.00 83.19 83 VAL A C 1
ATOM 632 O O . VAL A 1 83 ? -9.585 -2.396 7.466 1.00 83.19 83 VAL A O 1
ATOM 635 N N . ARG A 1 84 ? -7.530 -3.088 8.097 1.00 83.56 84 ARG A N 1
ATOM 636 C CA . ARG A 1 84 ? -7.675 -4.469 7.618 1.00 83.56 84 ARG A CA 1
ATOM 637 C C . ARG A 1 84 ? -8.867 -5.172 8.264 1.00 83.56 84 ARG A C 1
ATOM 639 O O . ARG A 1 84 ? -9.658 -5.804 7.55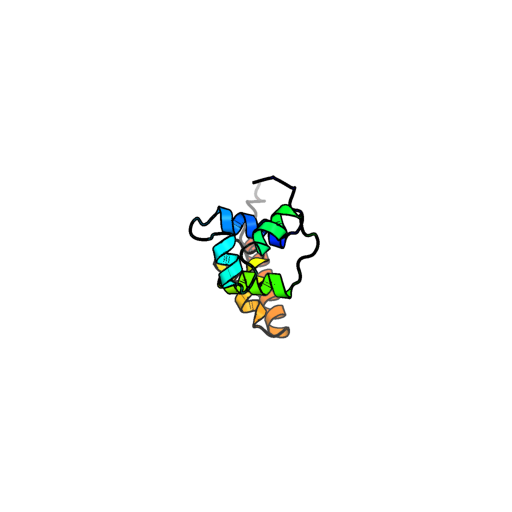8 1.00 83.56 84 ARG A O 1
ATOM 646 N N . LEU A 1 85 ? -9.038 -5.044 9.579 1.00 87.69 85 LEU A N 1
ATOM 647 C CA . LEU A 1 85 ? -10.157 -5.635 10.316 1.00 87.69 85 LEU A CA 1
ATOM 648 C C . LEU A 1 85 ? -11.492 -4.984 9.935 1.00 87.69 85 LEU A C 1
ATOM 650 O O . LEU A 1 85 ? -12.451 -5.691 9.633 1.00 87.69 85 LEU A O 1
ATOM 654 N N . VAL A 1 86 ? -11.556 -3.651 9.855 1.00 90.62 86 VAL A N 1
ATOM 655 C CA . VAL A 1 86 ? -12.770 -2.913 9.457 1.00 90.62 86 VAL A CA 1
ATOM 656 C C . VAL A 1 86 ? -13.261 -3.334 8.076 1.00 90.62 86 VAL A C 1
ATOM 658 O O . VAL A 1 86 ? -14.471 -3.489 7.877 1.00 90.62 86 VAL A O 1
ATOM 661 N N . SER A 1 87 ? -12.345 -3.566 7.132 1.00 84.44 87 SER A N 1
ATOM 662 C CA . SER A 1 87 ? -12.696 -4.007 5.777 1.00 84.44 87 SER A CA 1
ATOM 663 C C . SER A 1 87 ? -13.481 -5.328 5.763 1.00 84.44 87 SER A C 1
ATOM 665 O O . SER A 1 87 ? -14.367 -5.497 4.927 1.00 84.44 87 SER A O 1
ATOM 667 N N . GLN A 1 88 ? -13.246 -6.207 6.742 1.00 90.69 88 GLN A N 1
ATOM 668 C CA . GLN A 1 88 ? -13.878 -7.525 6.864 1.00 90.69 88 GLN A CA 1
ATOM 669 C C . GLN A 1 88 ? -15.185 -7.505 7.671 1.00 90.69 88 GLN A C 1
ATOM 671 O O . GLN A 1 88 ? -15.935 -8.481 7.659 1.00 90.69 88 GLN A O 1
ATOM 676 N N . LEU A 1 89 ? -15.481 -6.408 8.375 1.00 91.75 89 LEU A N 1
ATOM 677 C CA . LEU A 1 89 ? -16.680 -6.299 9.202 1.00 91.75 89 LEU A CA 1
ATOM 678 C C . LEU A 1 89 ? -17.929 -5.921 8.380 1.00 91.75 89 LEU A C 1
ATOM 680 O O . LEU A 1 89 ? -17.847 -5.062 7.500 1.00 91.75 89 LEU A O 1
ATOM 684 N N . PRO A 1 90 ? -19.113 -6.474 8.706 1.00 92.44 90 PRO A N 1
ATOM 685 C CA . PRO A 1 90 ? -20.394 -5.993 8.197 1.00 92.44 90 PRO A CA 1
ATOM 686 C C . PRO A 1 90 ? -20.759 -4.614 8.777 1.00 92.44 90 PRO A C 1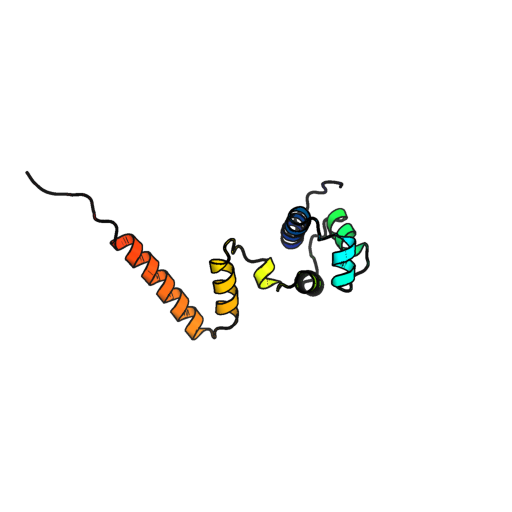
ATOM 688 O O . PRO A 1 90 ? -20.342 -4.243 9.876 1.00 92.44 90 PRO A O 1
ATOM 691 N N . ASP A 1 91 ? -21.604 -3.860 8.069 1.00 91.06 91 ASP A N 1
ATOM 692 C CA . ASP A 1 91 ? -21.866 -2.436 8.352 1.00 91.06 91 ASP A CA 1
ATOM 693 C C . ASP A 1 91 ? -22.392 -2.134 9.761 1.00 91.06 91 ASP A C 1
ATOM 695 O O . ASP A 1 91 ? -22.136 -1.065 10.319 1.00 91.06 91 ASP A O 1
ATOM 699 N N . HIS A 1 92 ? -23.146 -3.053 10.368 1.00 91.69 92 HIS A N 1
ATOM 700 C CA . HIS A 1 92 ? -23.613 -2.871 11.743 1.00 91.69 92 HIS A CA 1
ATOM 701 C C . HIS A 1 92 ? -22.457 -2.938 12.756 1.00 91.69 92 HIS A C 1
ATOM 703 O O . HIS A 1 92 ? -22.421 -2.117 13.670 1.00 91.69 92 HIS A O 1
ATOM 709 N N . LEU A 1 93 ? -21.473 -3.821 12.549 1.00 93.94 93 LEU A N 1
ATOM 710 C CA . LEU A 1 93 ? -20.287 -3.918 13.408 1.00 93.94 93 LEU A CA 1
ATOM 711 C C . LEU A 1 93 ? -19.324 -2.751 13.183 1.00 93.94 93 LEU A C 1
ATOM 713 O O . LEU A 1 93 ? -18.752 -2.240 14.141 1.00 93.94 93 LEU A O 1
ATOM 717 N N . ARG A 1 94 ? -19.206 -2.249 11.946 1.00 94.25 94 ARG A N 1
ATOM 718 C CA . ARG A 1 94 ? -18.438 -1.021 11.670 1.00 94.25 94 ARG A CA 1
ATOM 719 C C . ARG A 1 94 ? -18.986 0.180 12.445 1.00 94.25 94 ARG A C 1
ATOM 721 O O . ARG A 1 94 ? -18.217 0.939 13.027 1.00 94.25 94 ARG A O 1
ATOM 728 N N . ARG A 1 95 ? -20.317 0.328 12.503 1.00 92.94 95 ARG A N 1
ATOM 729 C CA . ARG A 1 95 ? -20.979 1.387 13.287 1.00 92.94 95 ARG A CA 1
ATOM 730 C C . ARG A 1 95 ? -20.749 1.236 14.790 1.00 92.94 95 ARG A C 1
ATOM 732 O O . ARG A 1 95 ? -20.540 2.239 15.465 1.00 92.94 95 ARG A O 1
ATOM 739 N N . GLN A 1 96 ? -20.749 0.007 15.306 1.00 93.75 96 GLN A N 1
ATOM 740 C CA . GLN A 1 96 ? -20.422 -0.245 16.712 1.00 93.75 96 GLN A CA 1
ATOM 741 C C . GLN A 1 96 ? -18.966 0.099 17.034 1.00 93.75 96 GLN A C 1
ATOM 743 O O . GLN A 1 96 ? -18.717 0.769 18.032 1.00 93.75 96 GLN A O 1
ATOM 748 N N . LEU A 1 97 ? -18.018 -0.290 16.176 1.00 94.50 97 LEU A N 1
ATOM 749 C CA . LEU A 1 97 ? -16.608 0.056 16.351 1.00 94.50 97 LEU A CA 1
ATOM 750 C C . LEU A 1 97 ? -16.393 1.575 16.338 1.00 94.50 97 LEU A C 1
ATOM 752 O O . LEU A 1 97 ? -15.667 2.097 17.181 1.00 94.50 97 LEU A O 1
ATOM 756 N N . LEU A 1 98 ? -17.064 2.289 15.427 1.00 92.94 98 LEU A N 1
ATOM 757 C CA . LEU A 1 98 ? -17.036 3.751 15.395 1.00 92.94 98 LEU A CA 1
ATOM 758 C C . LEU A 1 98 ? -17.547 4.351 16.713 1.00 92.94 98 LEU A C 1
ATOM 760 O O . LEU A 1 98 ? -16.881 5.209 17.288 1.00 92.94 98 LEU A O 1
ATOM 764 N N . GLY A 1 99 ? -18.691 3.875 17.214 1.00 94.12 99 GLY A N 1
ATOM 765 C CA . GLY A 1 99 ? -19.242 4.321 18.496 1.00 94.12 99 GLY A CA 1
ATOM 766 C C . GLY A 1 99 ? -18.306 4.037 19.675 1.00 94.12 99 GLY A C 1
ATOM 767 O O . GLY A 1 99 ? -18.150 4.880 20.555 1.00 94.12 99 GLY A O 1
ATOM 768 N N . TYR A 1 100 ? -17.622 2.891 19.667 1.00 92.81 100 TYR A N 1
ATOM 769 C CA . TYR A 1 100 ? -16.628 2.554 20.685 1.00 92.81 100 TYR A CA 1
ATOM 770 C C . TYR A 1 100 ? -15.428 3.510 20.652 1.00 92.81 100 TYR A C 1
ATOM 772 O O . TYR A 1 100 ? -15.047 4.053 21.686 1.00 92.81 100 TYR A O 1
ATOM 780 N N . GLY A 1 101 ? -14.878 3.788 19.465 1.00 91.19 101 GLY A N 1
ATOM 781 C CA . GLY A 1 101 ? -13.795 4.762 19.299 1.00 91.19 101 GLY A CA 1
ATOM 782 C C . GLY A 1 101 ? -14.188 6.170 19.760 1.00 91.19 101 GLY A C 1
ATOM 783 O O . GLY A 1 101 ? -13.415 6.834 20.447 1.00 91.19 101 GLY A O 1
ATOM 784 N N . GLN A 1 102 ? -15.416 6.601 19.457 1.00 91.12 102 GLN A N 1
ATOM 785 C CA . GLN A 1 102 ? -15.967 7.868 19.950 1.00 91.12 102 GLN A CA 1
ATOM 786 C C . GLN A 1 102 ? -16.074 7.886 21.481 1.00 91.12 102 GLN A C 1
ATOM 788 O O . GLN A 1 102 ? -15.698 8.875 22.106 1.00 91.12 102 GLN A O 1
ATOM 793 N N . GLY A 1 103 ? -16.524 6.786 22.091 1.00 91.94 103 GLY A N 1
ATOM 794 C CA . GLY A 1 103 ? -16.576 6.638 23.546 1.00 91.94 103 GLY A CA 1
ATOM 795 C C . GLY A 1 103 ? -15.199 6.765 24.203 1.00 91.94 103 GLY A C 1
ATOM 796 O O . GLY A 1 103 ? -15.054 7.509 25.169 1.00 91.94 103 GLY A O 1
ATOM 797 N N . LEU A 1 104 ? -14.173 6.119 23.638 1.00 91.12 104 LEU A N 1
ATOM 798 C CA . LEU A 1 104 ? -12.795 6.217 24.135 1.00 91.12 104 LEU A CA 1
ATOM 799 C C . LEU A 1 104 ? -12.259 7.657 24.114 1.00 91.12 104 LEU A C 1
ATOM 801 O O . LEU A 1 104 ? -11.570 8.060 25.051 1.00 91.12 104 LEU A O 1
ATOM 805 N N . LEU A 1 105 ? -12.584 8.439 23.080 1.00 85.00 105 LEU A N 1
ATOM 806 C CA . LEU A 1 105 ? -12.190 9.850 22.997 1.00 85.00 105 LEU A CA 1
ATOM 807 C C . LEU A 1 105 ? -12.858 10.689 24.090 1.00 85.00 105 LEU A C 1
ATOM 809 O O . LEU A 1 105 ? -12.175 11.425 24.796 1.00 85.00 105 LEU A O 1
ATOM 813 N N . VAL A 1 106 ? -14.166 10.517 24.292 1.00 86.94 106 VAL A N 1
ATOM 814 C CA . VAL A 1 106 ? -14.903 11.230 25.348 1.00 86.94 106 VAL A CA 1
ATOM 815 C C . VAL A 1 106 ? -14.361 10.875 26.736 1.00 86.94 106 VAL A C 1
ATOM 817 O O . VAL A 1 106 ? -14.180 11.758 27.573 1.00 86.94 106 VAL A O 1
ATOM 820 N N . SER A 1 107 ? -14.055 9.599 26.989 1.00 80.38 107 SER A N 1
ATOM 821 C CA . SER A 1 107 ? -13.468 9.167 28.262 1.00 80.38 107 SER A CA 1
ATOM 822 C C . SER A 1 107 ? -12.056 9.716 28.483 1.00 80.38 107 SER A C 1
ATOM 824 O O . SER A 1 107 ? -11.700 10.028 29.618 1.00 80.38 107 SER A O 1
ATOM 826 N N . LYS A 1 108 ? -11.260 9.874 27.419 1.00 76.38 108 LYS A N 1
ATOM 827 C CA . LYS A 1 108 ? -9.939 10.512 27.489 1.00 76.38 108 LYS A CA 1
ATOM 828 C C . LYS A 1 108 ? -10.046 11.991 27.876 1.00 76.38 108 LYS A C 1
ATOM 830 O O . LYS A 1 108 ? -9.268 12.442 28.712 1.00 76.38 108 LYS A O 1
ATOM 835 N N . ASP A 1 109 ? -11.019 12.713 27.324 1.00 64.31 109 ASP A N 1
ATOM 836 C CA . ASP A 1 109 ? -11.230 14.138 27.617 1.00 64.31 109 ASP A CA 1
ATOM 837 C C . ASP A 1 109 ? -11.787 14.375 29.030 1.00 64.31 109 ASP A C 1
ATOM 839 O O . ASP A 1 109 ? -11.435 15.354 29.684 1.00 64.31 109 ASP A O 1
ATOM 843 N N . GLN A 1 110 ? -12.608 13.457 29.550 1.00 60.03 110 GLN A N 1
ATOM 844 C CA . GLN A 1 110 ? -13.118 13.521 30.928 1.00 60.03 110 GLN A CA 1
ATOM 845 C C . GLN A 1 110 ? -12.068 13.165 31.992 1.00 60.03 110 GLN A C 1
ATOM 847 O O . GLN A 1 110 ? -12.226 13.539 33.153 1.00 60.03 110 GLN A O 1
ATOM 852 N N . ALA A 1 111 ? -10.999 12.460 31.618 1.00 58.28 111 ALA A N 1
ATOM 853 C CA . ALA A 1 111 ? -9.912 12.094 32.523 1.00 58.28 111 ALA A CA 1
ATOM 854 C C . ALA A 1 111 ? -8.901 13.232 32.772 1.00 58.28 111 ALA A C 1
ATOM 856 O O . ALA A 1 111 ? -7.992 13.058 33.584 1.00 58.28 111 ALA A O 1
ATOM 857 N N . ALA A 1 112 ? -9.041 14.391 32.116 1.00 49.84 112 ALA A N 1
ATOM 858 C CA . ALA A 1 112 ? -8.303 15.596 32.481 1.00 49.84 112 ALA A CA 1
ATOM 859 C C . ALA A 1 112 ? -9.031 16.299 33.646 1.00 49.84 112 ALA A C 1
ATOM 861 O O . ALA A 1 112 ? -10.094 16.887 33.426 1.00 49.84 112 ALA A O 1
ATOM 862 N N . PRO A 1 113 ? -8.520 16.257 34.894 1.00 49.91 113 PRO A N 1
ATOM 863 C CA . PRO A 1 113 ? -9.138 17.012 35.972 1.00 49.91 113 PRO A CA 1
ATOM 864 C C . PRO A 1 113 ? -9.026 18.505 35.654 1.00 49.91 113 PRO A C 1
ATOM 866 O O . PRO A 1 113 ? -7.949 19.006 35.324 1.00 49.91 113 PRO A O 1
ATOM 869 N N . LYS A 1 114 ? -10.149 19.220 35.775 1.00 52.78 114 LYS A N 1
ATOM 870 C CA . LYS A 1 114 ? -10.145 20.675 35.924 1.00 52.78 114 LYS A CA 1
ATOM 871 C C . LYS A 1 114 ? -9.248 20.996 37.116 1.00 52.78 114 LYS A C 1
ATOM 873 O O . LYS A 1 114 ? -9.604 20.695 38.253 1.00 52.78 114 LYS A O 1
ATOM 878 N N . SER A 1 115 ? -8.075 21.557 36.851 1.00 52.09 115 SER A N 1
ATOM 879 C CA . SER A 1 115 ? -7.234 22.153 37.879 1.00 52.09 115 SER A CA 1
ATOM 880 C C . SER A 1 115 ? -8.011 23.298 38.531 1.00 52.09 115 SER A C 1
ATOM 882 O O . SER A 1 115 ? -8.114 24.370 37.950 1.00 52.09 115 SER A O 1
ATOM 884 N N . GLY A 1 116 ? -8.592 22.999 39.695 1.00 48.03 116 GLY A N 1
ATOM 885 C CA . GLY A 1 116 ? -8.937 23.897 40.798 1.00 48.03 116 GLY A CA 1
ATOM 886 C C . GLY A 1 116 ? -9.538 25.259 40.458 1.00 48.03 116 GLY A C 1
ATOM 887 O O . GLY A 1 116 ? -8.812 26.245 40.383 1.00 48.03 116 GLY A O 1
ATOM 888 N N . GLU A 1 117 ? -10.866 25.329 40.423 1.00 53.12 117 GLU A N 1
ATOM 889 C CA . GLU A 1 117 ? -11.578 26.478 40.989 1.00 53.12 117 GLU A CA 1
ATOM 890 C C . GLU A 1 117 ? -12.147 26.026 42.337 1.00 53.12 117 GLU A C 1
ATOM 892 O O . GLU A 1 117 ? -12.950 25.094 42.377 1.00 53.12 117 GLU A O 1
ATOM 897 N N . ASP A 1 118 ? -11.599 26.610 43.407 1.00 48.22 118 ASP A N 1
ATOM 898 C CA . ASP A 1 118 ? -12.269 27.082 44.632 1.00 48.22 118 ASP A CA 1
ATOM 899 C C . ASP A 1 118 ? -11.369 26.886 45.865 1.00 48.22 118 ASP A C 1
ATOM 901 O O . ASP A 1 118 ? -11.074 25.764 46.265 1.00 48.22 118 ASP A O 1
ATOM 905 N N . GLU A 1 119 ? -10.895 27.989 46.456 1.00 43.03 119 GLU A N 1
ATOM 906 C CA . GLU A 1 119 ? -11.406 28.490 47.746 1.00 43.03 119 GLU A CA 1
ATOM 907 C C . GLU A 1 119 ? -10.582 29.698 48.257 1.00 43.03 119 GLU A C 1
ATOM 909 O O . GLU A 1 119 ? -9.399 29.573 48.561 1.00 43.03 119 GLU A O 1
ATOM 914 N N . GLN A 1 120 ? -11.289 30.837 48.350 1.00 40.44 120 GLN A N 1
ATOM 915 C CA . GLN A 1 120 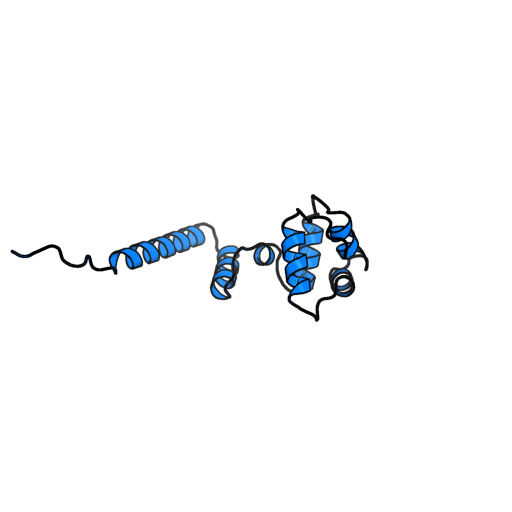? -11.283 31.867 49.415 1.00 40.44 120 GLN A CA 1
ATOM 916 C C . GLN A 1 120 ? -10.030 32.717 49.689 1.00 40.44 120 GLN A C 1
ATOM 918 O O . GLN A 1 120 ? -9.035 32.223 50.258 1.00 40.44 120 GLN A O 1
#

Radius of gyration: 21.35 Å; Cα contacts (8 Å, |Δi|>4): 80; chains: 1; bounding box: 40×41×68 Å

pLDDT: mean 83.58, std 14.38, range [40.44, 96.56]

Mean predicted aligned error: 12.45 Å

Sequence (120 aa):
MNDAKITEPFLLKLKARIESDPDITVSGLAIKAGLGNSAIRLMFSRNVQSLRISTARQICAALGTTLEEFMSEAHTPEEQEIVRLVSQLPDHLRRQLLGYGQGLLVSKDQAAPKSGEDEQ

Foldseek 3Di:
DPPPPQDALLLVLVVVVCVVDVVDDQQVLCVLLVHHSCPNVCCRVVSPNDDDPSSSQSSQVSVVHGSQLSSDPQPDPVSSVVSVVLVPDDPVVVVVVVVVVVVVVVVVVVPDDDPDDDDD

Secondary structure (DSSP, 8-state):
--------HHHHHHHHHHHT-TT--HHHHHHHTTS-TTHHHHHHHTT-SS--HHHHHHHHHHHTS-HHHHH----SHHHHHHHHHHHHS-HHHHHHHHHHHHHHHHHHHHTS--------

Nearest PDB structures (foldseek):
  3qq6-assembly1_A  TM=7.429E-01  e=1.493E-01  Bacillus subtilis
  1zz7-assembly1_B-2  TM=7.027E-01  e=1.668E-01  Streptomyces wedmorensis
  2ofy-assembly1_B  TM=6.952E-01  e=2.453E-01  Rhodococcus jostii RHA1
  2bno-assembly1_A-2  TM=6.887E-01  e=2.453E-01  Streptomyces wedmorensis
  7ewc-assembly2_C  TM=6.656E-01  e=4.259E-01  Mycobacterium tuberculosis H37Rv

Solvent-accessible surface area (backbone atoms only — not comparable to full-atom values): 7176 Å² total; per-residue (Å²): 128,84,80,58,77,64,75,32,67,69,60,47,55,49,51,51,57,39,73,75,31,89,88,51,44,61,45,60,47,18,46,64,33,75,43,56,52,58,47,52,56,45,42,52,70,66,44,52,79,75,75,56,66,71,59,52,38,32,44,24,52,53,72,73,46,48,52,69,68,71,68,45,88,54,84,45,75,68,47,42,50,48,53,58,52,53,73,76,46,57,72,71,56,47,52,50,52,52,52,49,55,52,49,54,51,54,54,56,62,67,68,56,76,80,83,74,91,85,83,136